Protein AF-A0A929I679-F1 (afdb_monomer)

Solvent-accessible surface area (backbone atoms only — not comparable to full-atom values): 9516 Å² total; per-residue (Å²): 136,88,72,78,89,76,85,87,78,76,49,89,49,35,66,44,75,48,76,50,74,58,97,95,41,78,49,76,50,75,39,76,39,91,25,62,53,56,90,93,51,72,65,82,82,82,47,90,53,44,80,69,63,91,52,29,28,40,29,30,33,38,42,39,92,87,78,39,73,40,67,41,44,82,43,86,69,50,71,52,68,48,99,87,59,27,40,39,40,33,31,32,28,14,45,45,54,90,78,38,92,78,26,26,88,91,47,55,34,31,38,37,43,37,38,41,41,76,85,30,43,32,42,43,37,39,41,53,69,55,75,59,43,31,29,40,37,34,16,80,66,61,78,87,61,71,76,40,73,29,32,34,38,84,87,40,32,42,38,52,48,78,50,78,101

Sequence (165 aa):
DGTVDEYGTTTMDRRYIRQYYQNGQSYSEENYEDGYPPAGYWPTGDPSGYLTINDLRIGSIINTVEKGPIDALWRLGGQDTTARGDQVVWGHFYASPTDVTWGSENNPDLFVKIWFDVSGRVDVNFFHVSVPDIEVYSDLPDDGTYDQQGTTIMDNRYIRHEYWR

Mean predicted aligned error: 3.12 Å

Nearest PDB structures (foldseek):
  3c5p-assembly1_D  TM=3.575E-01  e=1.646E-01  Bacillus anthracis str. Sterne
  4bb7-assembly1_B  TM=3.569E-01  e=7.966E-01  Saccharomyces cerevisiae
  7ao8-assembly1_A  TM=4.045E-01  e=1.036E+00  Homo sapiens
  7aoa-assembly1_A  TM=4.045E-01  e=1.036E+00  Homo sapiens
  8t8d-assembly2_B  TM=2.879E-01  e=8.940E+00  Helicobacter pylori 26695

Radius of gyration: 16.78 Å; Cα contacts (8 Å, |Δi|>4): 381; chains: 1; bounding box: 41×39×49 Å

Structure (mmCIF, N/CA/C/O backbone):
data_AF-A0A929I679-F1
#
_entry.id   AF-A0A929I679-F1
#
loop_
_atom_site.group_PDB
_atom_site.id
_atom_site.type_symbol
_atom_site.label_atom_id
_atom_site.label_alt_id
_atom_site.label_comp_id
_atom_site.label_asym_id
_atom_site.label_entity_id
_atom_site.label_seq_id
_atom_site.pdbx_PDB_ins_code
_atom_site.Cartn_x
_atom_site.Cartn_y
_atom_site.Cartn_z
_atom_site.occupancy
_atom_site.B_iso_or_equiv
_atom_site.auth_seq_id
_atom_site.auth_comp_id
_atom_site.auth_asym_id
_atom_site.auth_atom_id
_atom_site.pdbx_PDB_model_num
ATOM 1 N N . ASP A 1 1 ? -5.635 -19.348 -29.333 1.00 81.38 1 ASP A N 1
ATOM 2 C CA . ASP A 1 1 ? -6.249 -20.689 -29.509 1.00 81.38 1 ASP A CA 1
ATOM 3 C C . ASP A 1 1 ? -7.191 -21.066 -28.353 1.00 81.38 1 ASP A C 1
ATOM 5 O O . ASP A 1 1 ? -7.835 -22.104 -28.429 1.00 81.38 1 ASP A O 1
ATOM 9 N N . GLY A 1 2 ? -7.330 -20.212 -27.327 1.00 84.12 2 GLY A N 1
ATOM 10 C CA . GLY A 1 2 ? -8.124 -20.526 -26.136 1.00 84.12 2 GLY A CA 1
ATOM 11 C C . GLY A 1 2 ? -7.341 -21.340 -25.101 1.00 84.12 2 GLY A C 1
ATOM 12 O O . GLY A 1 2 ? -7.884 -21.628 -24.037 1.00 84.12 2 GLY A O 1
ATOM 13 N N . THR A 1 3 ? -6.083 -21.676 -25.394 1.00 88.69 3 THR A N 1
ATOM 14 C CA . THR A 1 3 ? -5.117 -22.209 -24.438 1.00 88.69 3 THR A CA 1
ATOM 15 C C . THR A 1 3 ? -4.566 -21.044 -23.626 1.00 88.69 3 THR A C 1
ATOM 17 O O . THR A 1 3 ? -4.318 -19.964 -24.161 1.00 88.69 3 THR A O 1
ATOM 20 N N . VAL A 1 4 ? -4.429 -21.240 -22.318 1.00 90.31 4 VAL A N 1
ATOM 21 C CA . VAL A 1 4 ? -3.756 -20.270 -21.452 1.00 90.31 4 VAL A CA 1
ATOM 22 C C . VAL A 1 4 ? -2.250 -20.389 -21.655 1.00 90.31 4 VAL A C 1
ATOM 24 O O . VAL A 1 4 ? -1.720 -21.498 -21.610 1.00 90.31 4 VAL A O 1
ATOM 27 N N . ASP A 1 5 ? -1.579 -19.261 -21.865 1.00 91.19 5 ASP A N 1
ATOM 28 C CA . ASP A 1 5 ? -0.119 -19.237 -21.997 1.00 91.19 5 ASP A CA 1
ATOM 29 C C . ASP A 1 5 ? 0.550 -19.410 -20.624 1.00 91.19 5 ASP A C 1
ATOM 31 O O . ASP A 1 5 ? 1.489 -20.184 -20.481 1.00 91.19 5 ASP A O 1
ATOM 35 N N . GLU A 1 6 ? 0.006 -18.752 -19.592 1.00 95.62 6 GLU A N 1
ATOM 36 C CA . GLU A 1 6 ? 0.503 -18.792 -18.214 1.00 95.62 6 GLU A CA 1
ATOM 37 C C . GLU A 1 6 ? -0.657 -18.914 -17.217 1.00 95.62 6 GLU A C 1
ATOM 39 O O . GLU A 1 6 ? -1.736 -18.344 -17.403 1.00 95.62 6 GLU A O 1
ATOM 44 N N . TYR A 1 7 ? -0.438 -19.600 -16.096 1.00 94.31 7 TYR A N 1
ATOM 45 C CA . TYR A 1 7 ? -1.398 -19.671 -14.990 1.00 94.31 7 TYR A CA 1
ATOM 46 C C . TYR A 1 7 ? -0.674 -19.792 -13.649 1.00 94.31 7 TYR A C 1
ATOM 48 O O . TYR A 1 7 ? 0.478 -20.205 -13.580 1.00 94.31 7 TYR A O 1
ATOM 56 N N . GLY A 1 8 ? -1.358 -19.449 -12.562 1.00 93.69 8 GLY A N 1
ATOM 57 C CA . GLY A 1 8 ? -0.800 -19.572 -11.223 1.00 93.69 8 GLY A CA 1
ATOM 58 C C . GLY A 1 8 ? -1.860 -19.406 -10.141 1.00 93.69 8 GLY A C 1
ATOM 59 O O . GLY A 1 8 ? -3.022 -19.111 -10.418 1.00 93.69 8 GLY A O 1
ATOM 60 N N . THR A 1 9 ? -1.483 -19.648 -8.889 1.00 95.62 9 THR A N 1
ATOM 61 C CA . THR A 1 9 ? -2.396 -19.548 -7.739 1.00 95.62 9 THR A CA 1
ATOM 62 C C . THR A 1 9 ? -1.675 -18.910 -6.568 1.00 95.62 9 THR A C 1
ATOM 64 O O . THR A 1 9 ? -0.702 -19.473 -6.067 1.00 95.62 9 THR A O 1
ATOM 67 N N . THR A 1 10 ? -2.141 -17.756 -6.106 1.00 94.81 10 THR A N 1
ATOM 68 C CA . THR A 1 10 ? -1.597 -17.147 -4.892 1.00 94.81 10 THR A CA 1
ATOM 69 C C . THR A 1 10 ? -2.024 -17.949 -3.663 1.00 94.81 10 THR A C 1
ATOM 71 O O . THR A 1 10 ? -3.122 -18.506 -3.599 1.00 94.81 10 THR A O 1
ATOM 74 N N . THR A 1 11 ? -1.126 -18.054 -2.691 1.00 94.88 11 THR A N 1
ATOM 75 C CA . THR A 1 11 ? -1.365 -18.695 -1.394 1.00 94.88 11 THR A CA 1
ATOM 76 C C . THR A 1 11 ? -0.980 -17.725 -0.278 1.00 94.88 11 THR A C 1
ATOM 78 O O . THR A 1 11 ? -0.639 -16.570 -0.532 1.00 94.88 11 THR A O 1
ATOM 81 N N . MET A 1 12 ? -1.053 -18.171 0.978 1.00 92.19 12 MET A N 1
ATOM 82 C CA . MET A 1 12 ? -0.630 -17.341 2.110 1.00 92.19 12 MET A CA 1
ATOM 83 C C . MET A 1 12 ? 0.879 -17.084 2.142 1.00 92.19 12 MET A C 1
ATOM 85 O O . MET A 1 12 ? 1.278 -16.066 2.703 1.00 92.19 12 MET A O 1
ATOM 89 N N . ASP A 1 13 ? 1.666 -17.950 1.502 1.00 92.12 13 ASP A N 1
ATOM 90 C CA . ASP A 1 13 ? 3.119 -17.811 1.420 1.00 92.12 13 ASP A CA 1
ATOM 91 C C . ASP A 1 13 ? 3.542 -17.335 0.026 1.00 92.12 13 ASP A C 1
ATOM 93 O O . ASP A 1 13 ? 4.458 -16.536 -0.086 1.00 92.12 13 ASP A O 1
ATOM 97 N N . ARG A 1 14 ? 2.845 -17.750 -1.044 1.00 95.31 14 ARG A N 1
ATOM 98 C CA . ARG A 1 14 ? 3.071 -17.272 -2.418 1.00 95.31 14 ARG A CA 1
ATOM 99 C C . ARG A 1 14 ? 2.152 -16.093 -2.732 1.00 95.31 14 ARG A C 1
ATOM 101 O O . ARG A 1 14 ? 1.029 -16.285 -3.206 1.00 95.31 14 ARG A O 1
ATOM 108 N N . ARG A 1 15 ? 2.615 -14.878 -2.450 1.00 93.56 15 ARG A N 1
ATOM 109 C CA . ARG A 1 15 ? 1.795 -13.653 -2.508 1.00 93.56 15 ARG A CA 1
ATOM 110 C C . ARG A 1 15 ? 1.823 -12.936 -3.847 1.00 93.56 15 ARG A C 1
ATOM 112 O O . ARG A 1 15 ? 0.864 -12.237 -4.166 1.00 93.56 15 ARG A O 1
ATOM 119 N N . TYR A 1 16 ? 2.867 -13.150 -4.639 1.00 94.75 16 TYR A N 1
ATOM 120 C CA . TYR A 1 16 ? 3.063 -12.468 -5.910 1.00 94.75 16 TYR A CA 1
ATOM 121 C C . TYR A 1 16 ? 3.214 -13.470 -7.046 1.00 94.75 16 TYR A C 1
ATOM 123 O O . TYR A 1 16 ? 3.958 -14.444 -6.936 1.00 94.75 16 TYR A O 1
ATOM 131 N N . ILE A 1 17 ? 2.495 -13.204 -8.135 1.00 95.81 17 ILE A N 1
ATOM 132 C CA . ILE A 1 17 ? 2.653 -13.865 -9.425 1.00 95.81 17 ILE A CA 1
ATOM 133 C C . ILE A 1 17 ? 2.581 -12.767 -10.484 1.00 95.81 17 ILE A C 1
ATOM 135 O O . ILE A 1 17 ? 1.564 -12.077 -10.582 1.00 95.81 17 ILE A O 1
ATOM 139 N N . ARG A 1 18 ? 3.631 -12.615 -11.292 1.00 94.81 18 ARG A N 1
ATOM 140 C CA . ARG A 1 18 ? 3.630 -11.740 -12.469 1.00 94.81 18 ARG A CA 1
ATOM 141 C C . ARG A 1 18 ? 3.747 -12.576 -13.720 1.00 94.81 18 ARG A C 1
ATOM 143 O O . ARG A 1 18 ? 4.707 -13.314 -13.879 1.00 94.81 18 ARG A O 1
ATOM 150 N N . GLN A 1 19 ? 2.807 -12.385 -14.630 1.00 95.56 19 GLN A N 1
ATOM 151 C CA . GLN A 1 19 ? 2.885 -12.909 -15.986 1.00 95.56 19 GLN A CA 1
ATOM 152 C C . GLN A 1 19 ? 3.268 -11.765 -16.919 1.00 95.56 19 GLN A C 1
ATOM 154 O O . GLN A 1 19 ? 2.709 -10.671 -16.812 1.00 95.56 19 GLN A O 1
ATOM 159 N N . TYR A 1 20 ? 4.224 -11.991 -17.812 1.00 94.31 20 TYR A N 1
ATOM 160 C CA . TYR A 1 20 ? 4.643 -10.985 -18.782 1.00 94.31 20 TYR A CA 1
ATOM 161 C C . TYR A 1 20 ? 4.937 -11.609 -20.140 1.00 94.31 20 TYR A C 1
ATOM 163 O O . TYR A 1 20 ? 5.242 -12.792 -20.255 1.00 94.31 20 TYR A O 1
ATOM 171 N N . TYR A 1 21 ? 4.822 -10.787 -21.181 1.00 95.81 21 TYR A N 1
ATOM 172 C CA . TYR A 1 21 ? 4.929 -11.217 -22.567 1.00 95.81 21 TYR A CA 1
ATOM 173 C C . TYR A 1 21 ? 5.966 -10.359 -23.275 1.00 95.81 21 TYR A C 1
ATOM 175 O O . TYR A 1 21 ? 5.870 -9.130 -23.280 1.00 95.81 21 TYR A O 1
ATOM 183 N N . GLN A 1 22 ? 6.961 -10.998 -23.879 1.00 94.88 22 GLN A N 1
ATOM 184 C CA . GLN A 1 22 ? 8.057 -10.314 -24.551 1.00 94.88 22 GLN A CA 1
ATOM 185 C C . GLN A 1 22 ? 8.447 -11.079 -25.814 1.00 94.88 22 GLN A C 1
ATOM 187 O O . GLN A 1 22 ? 8.628 -12.290 -25.789 1.00 94.88 22 GLN A O 1
ATOM 192 N N . ASN A 1 23 ? 8.568 -10.368 -26.940 1.00 95.69 23 ASN A N 1
ATOM 193 C CA . ASN A 1 23 ? 8.988 -10.938 -28.228 1.00 95.69 23 ASN A CA 1
ATOM 194 C C . ASN A 1 23 ? 8.160 -12.159 -28.684 1.00 95.69 23 ASN A C 1
ATOM 196 O O . ASN A 1 23 ? 8.689 -13.083 -29.297 1.00 95.69 23 ASN A O 1
ATOM 200 N N . GLY A 1 24 ? 6.856 -12.161 -28.386 1.00 93.75 24 GLY A N 1
ATOM 201 C CA . GLY A 1 24 ? 5.950 -13.262 -28.733 1.00 93.75 24 GLY A CA 1
ATOM 202 C C . GLY A 1 24 ? 6.089 -14.506 -27.849 1.00 93.75 24 GLY A C 1
ATOM 203 O O . GLY A 1 24 ? 5.530 -15.542 -28.193 1.00 93.75 24 GLY A O 1
ATOM 204 N N . GLN A 1 25 ? 6.823 -14.413 -26.739 1.00 95.88 25 GLN A N 1
ATOM 205 C CA . GLN A 1 25 ? 6.936 -15.448 -25.713 1.00 95.88 25 GLN A CA 1
ATOM 206 C C . GLN A 1 25 ? 6.258 -14.979 -24.422 1.00 95.88 25 GLN A C 1
ATOM 208 O O . GLN A 1 25 ? 6.200 -13.774 -24.158 1.00 95.88 25 GLN A O 1
ATOM 213 N N . SER A 1 26 ? 5.750 -15.926 -23.639 1.00 96.38 26 SER A N 1
ATOM 214 C CA . SER A 1 26 ? 5.213 -15.700 -22.299 1.00 96.38 26 SER A CA 1
ATOM 215 C C . SER A 1 26 ? 6.219 -16.125 -21.232 1.00 96.38 26 SER A C 1
ATOM 217 O O . SER A 1 26 ? 7.093 -16.961 -21.477 1.00 96.38 26 SER A O 1
ATOM 219 N N . TYR A 1 27 ? 6.105 -15.507 -20.062 1.00 96.56 27 TYR A N 1
ATOM 220 C CA . TYR A 1 27 ? 6.938 -15.768 -18.899 1.00 96.56 27 TYR A CA 1
ATOM 221 C C . TYR A 1 27 ? 6.122 -15.566 -17.621 1.00 96.56 27 TYR A C 1
ATOM 223 O O . TYR A 1 27 ? 5.180 -14.764 -17.591 1.00 96.56 27 TYR A O 1
ATOM 231 N N . SER A 1 28 ? 6.550 -16.210 -16.533 1.00 96.38 28 SER A N 1
ATOM 232 C CA . SER A 1 28 ? 6.012 -15.977 -15.195 1.00 96.38 28 SER A CA 1
ATOM 233 C C . SER A 1 28 ? 7.110 -15.811 -14.146 1.00 96.38 28 SER A C 1
ATOM 235 O O . SER A 1 28 ? 8.149 -16.466 -14.202 1.00 96.38 28 SER A O 1
ATOM 237 N N . GLU A 1 29 ? 6.835 -14.999 -13.136 1.00 95.31 29 GLU A N 1
ATOM 238 C CA . GLU A 1 29 ? 7.624 -14.859 -11.913 1.00 95.31 29 GLU A CA 1
ATOM 239 C C . GLU A 1 29 ? 6.723 -15.046 -10.697 1.00 95.31 29 GLU A C 1
ATOM 241 O O . GLU A 1 29 ? 5.553 -14.661 -10.729 1.00 95.31 29 GLU A O 1
ATOM 246 N N . GLU A 1 30 ? 7.273 -15.606 -9.622 1.00 95.81 30 GLU A N 1
ATOM 247 C CA . GLU A 1 30 ? 6.568 -15.832 -8.362 1.00 95.81 30 GLU A CA 1
ATOM 248 C C . GLU A 1 30 ? 7.471 -15.458 -7.184 1.00 95.81 30 GLU A C 1
ATOM 250 O O . GLU A 1 30 ? 8.646 -15.826 -7.192 1.00 95.81 30 GLU A O 1
ATOM 255 N N . ASN A 1 31 ? 6.912 -14.818 -6.150 1.00 94.88 31 ASN A N 1
ATOM 256 C CA . ASN A 1 31 ? 7.628 -14.561 -4.894 1.00 94.88 31 ASN A CA 1
ATOM 257 C C . ASN A 1 31 ? 6.897 -15.180 -3.699 1.00 94.88 31 ASN A C 1
ATOM 259 O O . ASN A 1 31 ? 5.659 -15.238 -3.656 1.00 94.88 31 ASN A O 1
ATOM 263 N N . TYR A 1 32 ? 7.697 -15.599 -2.717 1.00 95.31 32 TYR A N 1
ATOM 264 C CA . TYR A 1 32 ? 7.232 -16.067 -1.418 1.00 95.31 32 TYR A CA 1
ATOM 265 C C . TYR A 1 32 ? 7.507 -14.990 -0.373 1.00 95.31 32 TYR A C 1
ATOM 267 O O . TYR A 1 32 ? 8.659 -14.617 -0.175 1.00 95.31 32 TYR A O 1
ATOM 275 N N . GLU A 1 33 ? 6.455 -14.477 0.256 1.00 95.75 33 GLU A N 1
ATOM 276 C CA . GLU A 1 33 ? 6.503 -13.249 1.053 1.00 95.75 33 GLU A CA 1
ATOM 277 C C . GLU A 1 33 ? 5.690 -13.447 2.337 1.00 95.75 33 GLU A C 1
ATOM 279 O O . GLU A 1 33 ? 4.529 -13.863 2.300 1.00 95.75 33 GLU A O 1
ATOM 284 N N . ASP A 1 34 ? 6.304 -13.152 3.480 1.00 95.75 34 ASP A N 1
ATOM 285 C CA . ASP A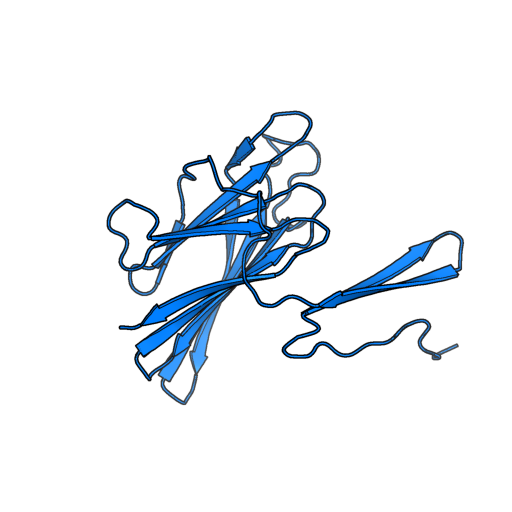 1 34 ? 5.730 -13.352 4.818 1.00 95.75 34 ASP A CA 1
ATOM 286 C C . ASP A 1 34 ? 4.985 -12.112 5.352 1.00 95.75 34 ASP A C 1
ATOM 288 O O . ASP A 1 34 ? 4.271 -12.185 6.357 1.00 95.75 34 ASP A O 1
ATOM 292 N N . GLY A 1 35 ? 5.090 -10.989 4.637 1.00 96.31 35 GLY A N 1
ATOM 293 C CA . GLY A 1 35 ? 4.497 -9.704 4.997 1.00 96.31 35 GLY A CA 1
ATOM 294 C C . GLY A 1 35 ? 5.386 -8.830 5.878 1.00 96.31 35 GLY A C 1
ATOM 295 O O . GLY A 1 35 ? 4.928 -7.765 6.291 1.00 96.31 35 GLY A O 1
ATOM 296 N N . TYR A 1 36 ? 6.626 -9.239 6.158 1.00 97.06 36 TYR A N 1
ATOM 297 C CA . TYR A 1 36 ? 7.610 -8.411 6.845 1.00 97.06 36 TYR A CA 1
ATOM 298 C C . TYR A 1 36 ? 8.504 -7.664 5.842 1.00 97.06 36 TYR A C 1
ATOM 300 O O . TYR A 1 36 ? 8.749 -8.147 4.734 1.00 97.06 36 TYR A O 1
ATOM 308 N N . PRO A 1 37 ? 9.004 -6.468 6.200 1.00 95.38 37 PRO A N 1
ATOM 309 C CA . PRO A 1 37 ? 9.984 -5.778 5.376 1.00 95.38 37 PRO A CA 1
ATOM 310 C C . PRO A 1 37 ? 11.317 -6.554 5.340 1.00 95.38 37 PRO A C 1
ATOM 312 O O . PRO A 1 37 ? 11.737 -7.116 6.357 1.00 95.38 37 PRO A O 1
ATOM 315 N N . PRO A 1 38 ? 12.021 -6.569 4.194 1.00 94.81 38 PRO A N 1
ATOM 316 C CA . PRO A 1 38 ? 13.310 -7.236 4.065 1.00 94.81 38 PRO A CA 1
ATOM 317 C C . PRO A 1 38 ? 14.392 -6.545 4.910 1.00 94.81 38 PRO A C 1
ATOM 319 O O . PRO A 1 38 ? 14.443 -5.320 5.027 1.00 94.81 38 PRO A O 1
ATOM 322 N N . ALA A 1 39 ? 15.308 -7.334 5.478 1.00 94.88 39 ALA A N 1
ATOM 323 C CA . ALA A 1 39 ? 16.374 -6.810 6.329 1.00 94.88 39 ALA A CA 1
ATOM 324 C C . ALA A 1 39 ? 17.282 -5.822 5.573 1.00 94.88 39 ALA A C 1
ATOM 326 O O . ALA A 1 39 ? 17.749 -6.106 4.471 1.00 94.88 39 ALA A O 1
ATOM 327 N N . GLY A 1 40 ? 17.579 -4.682 6.203 1.00 94.81 40 GLY A N 1
ATOM 328 C CA . GLY A 1 40 ? 18.430 -3.635 5.625 1.00 94.81 40 GLY A CA 1
ATOM 329 C C . GLY A 1 40 ? 17.671 -2.543 4.870 1.00 94.81 40 GLY A C 1
ATOM 330 O O . GLY A 1 40 ? 18.285 -1.528 4.550 1.00 94.81 40 GLY A O 1
ATOM 331 N N . TYR A 1 41 ? 16.364 -2.709 4.654 1.00 94.44 41 TYR A N 1
ATOM 332 C CA . TYR A 1 41 ? 15.495 -1.672 4.107 1.00 94.44 41 TYR A CA 1
ATOM 333 C C . TYR A 1 41 ? 14.690 -1.043 5.239 1.00 94.44 41 TYR A C 1
ATOM 335 O O . TYR A 1 41 ? 13.809 -1.671 5.824 1.00 94.44 41 TYR A O 1
ATOM 343 N N . TRP A 1 42 ? 15.043 0.194 5.570 1.00 92.69 42 TRP A N 1
ATOM 344 C CA . TRP A 1 42 ? 14.433 0.940 6.660 1.00 92.69 42 TRP A CA 1
ATOM 345 C C . TRP A 1 42 ? 13.796 2.200 6.092 1.00 92.69 42 TRP A C 1
ATOM 347 O O . TRP A 1 42 ? 14.504 2.957 5.425 1.00 92.69 42 TRP A O 1
ATOM 357 N N . PRO A 1 43 ? 12.506 2.445 6.364 1.00 95.69 43 PRO A N 1
ATOM 358 C CA . PRO A 1 43 ? 11.880 3.715 6.042 1.00 95.69 43 PRO A CA 1
ATOM 359 C C . PRO A 1 43 ? 12.628 4.883 6.681 1.00 95.69 43 PRO A C 1
ATOM 361 O O . PRO A 1 43 ? 13.077 4.799 7.827 1.00 95.69 43 PRO A O 1
ATOM 364 N N . THR A 1 44 ? 12.782 5.965 5.926 1.00 94.88 44 THR A N 1
ATOM 365 C CA . THR A 1 44 ? 13.477 7.183 6.368 1.00 94.88 44 THR A CA 1
ATOM 366 C C . THR A 1 44 ? 12.654 8.446 6.160 1.00 94.88 44 THR A C 1
ATOM 368 O O . THR A 1 44 ? 13.017 9.494 6.697 1.00 94.88 44 THR A O 1
ATOM 371 N N . GLY A 1 45 ? 11.564 8.363 5.395 1.00 94.81 45 GLY A N 1
ATOM 372 C CA . GLY A 1 45 ? 10.644 9.469 5.202 1.00 94.81 45 GLY A CA 1
ATOM 373 C C . GLY A 1 45 ? 9.648 9.645 6.348 1.00 94.81 45 GLY A C 1
ATOM 374 O O . GLY A 1 45 ? 9.585 8.857 7.292 1.00 94.81 45 GLY A O 1
ATOM 375 N N . ASP A 1 46 ? 8.851 10.698 6.216 1.00 95.31 46 ASP A N 1
ATOM 376 C CA . ASP A 1 46 ? 7.730 11.042 7.089 1.00 95.31 46 ASP A CA 1
ATOM 377 C C . ASP A 1 46 ? 6.589 11.560 6.197 1.00 95.31 46 ASP A C 1
ATOM 379 O O . ASP A 1 46 ? 6.486 12.768 5.960 1.00 95.31 46 ASP A O 1
ATOM 383 N N . PRO A 1 47 ? 5.808 10.659 5.569 1.00 97.44 47 PRO A N 1
ATOM 384 C CA . PRO A 1 47 ? 4.795 11.071 4.609 1.00 97.44 47 PRO A CA 1
ATOM 385 C C . PRO A 1 47 ? 3.671 11.844 5.289 1.00 97.44 47 PRO A C 1
ATOM 387 O O . PRO A 1 47 ? 3.200 11.468 6.369 1.00 97.44 47 PRO A O 1
ATOM 390 N N . SER A 1 48 ? 3.139 12.846 4.582 1.00 95.69 48 SER A N 1
ATOM 391 C CA . SER A 1 48 ? 1.971 13.631 5.014 1.00 95.69 48 SER A CA 1
ATOM 392 C C . SER A 1 48 ? 0.826 12.755 5.536 1.00 95.69 48 SER A C 1
ATOM 394 O O . SER A 1 48 ? 0.265 13.027 6.597 1.00 95.69 48 SER A O 1
ATOM 396 N N . GLY A 1 49 ? 0.559 11.640 4.857 1.00 97.12 49 GLY A N 1
ATOM 397 C CA . GLY A 1 49 ? -0.400 10.630 5.281 1.00 97.12 49 GLY A CA 1
ATOM 398 C C . GLY A 1 49 ? -1.855 11.020 5.056 1.00 97.12 49 GLY A C 1
ATOM 399 O O . GLY A 1 49 ? -2.201 12.169 4.789 1.00 97.12 49 GLY A O 1
ATOM 400 N N . TYR A 1 50 ? -2.725 10.024 5.163 1.00 98.50 50 TYR A N 1
ATOM 401 C CA . TYR A 1 50 ? -4.145 10.132 4.878 1.00 98.50 50 TYR A CA 1
ATOM 402 C C . TYR A 1 50 ? -4.929 9.404 5.958 1.00 98.50 50 TYR A C 1
ATOM 404 O O . TYR A 1 50 ? -4.750 8.203 6.174 1.00 98.50 50 TYR A O 1
ATOM 412 N N . LEU A 1 51 ? -5.821 10.140 6.615 1.00 98.12 51 LEU A N 1
ATOM 413 C CA . LEU A 1 51 ? -6.830 9.556 7.485 1.00 98.12 51 LEU A CA 1
ATOM 414 C C . LEU A 1 51 ? -7.799 8.713 6.656 1.00 98.12 51 LEU A C 1
ATOM 416 O O . LEU A 1 51 ? -8.279 9.138 5.603 1.00 98.12 51 LEU A O 1
ATOM 420 N N . THR A 1 52 ? -8.090 7.517 7.153 1.00 97.38 52 THR A N 1
ATOM 421 C CA . THR A 1 52 ? -9.064 6.600 6.561 1.00 97.38 52 THR A CA 1
ATOM 422 C C . THR A 1 52 ? -10.315 6.546 7.435 1.00 97.38 52 THR A C 1
ATOM 424 O O . THR A 1 52 ? -11.021 7.544 7.566 1.00 97.38 52 THR A O 1
ATOM 427 N N . ILE A 1 53 ? -10.606 5.400 8.043 1.00 97.75 53 ILE A N 1
ATOM 428 C CA . ILE A 1 53 ? -11.689 5.227 9.008 1.00 97.75 53 ILE A CA 1
ATOM 429 C C . ILE A 1 53 ? -11.114 4.818 10.354 1.00 97.75 53 ILE A C 1
ATOM 431 O O . ILE A 1 53 ? -9.989 4.328 10.428 1.00 97.75 53 ILE A O 1
ATOM 435 N N . ASN A 1 54 ? -11.923 4.960 11.403 1.00 97.25 54 ASN A N 1
ATOM 436 C CA . ASN A 1 54 ? -11.583 4.489 12.742 1.00 97.25 54 ASN A CA 1
ATOM 437 C C . ASN A 1 54 ? -10.226 5.015 13.233 1.00 97.25 54 ASN A C 1
ATOM 439 O O . ASN A 1 54 ? -9.499 4.265 13.871 1.00 97.25 54 ASN A O 1
ATOM 443 N N . ASP A 1 55 ? -9.873 6.259 12.916 1.00 97.38 55 ASP A N 1
ATOM 444 C CA . ASP A 1 55 ? -8.598 6.884 13.297 1.00 97.38 55 ASP A CA 1
ATOM 445 C C . ASP A 1 55 ? -7.353 6.136 12.789 1.00 97.38 55 ASP A C 1
ATOM 447 O O . ASP A 1 55 ? -6.298 6.209 13.403 1.00 97.38 55 ASP A O 1
ATOM 451 N N . LEU A 1 56 ? -7.460 5.391 11.682 1.00 98.56 56 LEU A N 1
ATOM 452 C CA . LEU A 1 56 ? -6.299 4.824 10.997 1.00 98.56 56 LEU A CA 1
ATOM 453 C C . LEU A 1 56 ? -5.739 5.838 10.001 1.00 98.56 56 LEU A C 1
ATOM 455 O O . LEU A 1 56 ? -6.425 6.199 9.035 1.00 98.56 56 LEU A O 1
ATOM 459 N N . ARG A 1 57 ? -4.477 6.224 10.182 1.00 98.75 57 ARG A N 1
ATOM 460 C CA . ARG A 1 57 ? -3.702 6.986 9.195 1.00 98.75 57 ARG A CA 1
ATOM 461 C C . ARG A 1 57 ? -2.806 6.038 8.405 1.00 98.75 57 ARG A C 1
ATOM 463 O O . ARG A 1 57 ? -2.210 5.125 8.969 1.00 98.75 57 ARG A O 1
ATOM 470 N N . ILE A 1 58 ? -2.712 6.248 7.095 1.00 98.81 58 ILE A N 1
ATOM 471 C CA . ILE A 1 58 ? -1.780 5.536 6.209 1.00 98.81 58 ILE A CA 1
ATOM 472 C C . ILE A 1 58 ? -0.940 6.531 5.419 1.00 98.81 58 ILE A C 1
ATOM 474 O O . ILE A 1 58 ? -1.428 7.593 5.040 1.00 98.81 58 ILE A O 1
ATOM 478 N N . GLY A 1 59 ? 0.304 6.183 5.126 1.00 98.69 59 GLY A N 1
ATOM 479 C CA . GLY A 1 59 ? 1.206 7.026 4.350 1.00 98.69 59 GLY A CA 1
ATOM 480 C C . GLY A 1 59 ? 2.156 6.194 3.511 1.00 98.69 59 GLY A C 1
ATOM 481 O O . GLY A 1 59 ? 2.356 5.006 3.773 1.00 98.69 59 GLY A O 1
ATOM 482 N N . SER A 1 60 ? 2.729 6.810 2.481 1.00 98.69 60 SER A N 1
ATOM 483 C CA . SER A 1 60 ? 3.731 6.150 1.659 1.00 98.69 60 SER A CA 1
ATOM 484 C C . SER A 1 60 ? 4.665 7.150 0.981 1.00 98.69 60 SER A C 1
ATOM 486 O O . SER A 1 60 ? 4.244 8.250 0.617 1.00 98.69 60 SER A O 1
ATOM 488 N N . ILE A 1 61 ? 5.926 6.748 0.823 1.00 98.69 61 ILE A N 1
ATOM 489 C CA . ILE A 1 61 ? 6.974 7.483 0.111 1.00 98.69 61 ILE A CA 1
ATOM 490 C C . ILE A 1 61 ? 7.478 6.613 -1.035 1.00 98.69 61 ILE A C 1
ATOM 492 O O . ILE A 1 61 ? 7.824 5.451 -0.829 1.00 98.69 61 ILE A O 1
ATOM 496 N N . ILE A 1 62 ? 7.552 7.177 -2.237 1.00 98.44 62 ILE A N 1
ATOM 497 C CA . ILE A 1 62 ? 8.091 6.500 -3.419 1.00 98.44 62 ILE A CA 1
ATOM 498 C C . ILE A 1 62 ? 9.531 6.969 -3.632 1.00 98.44 62 ILE A C 1
ATOM 500 O O . ILE A 1 62 ? 9.776 8.151 -3.880 1.00 98.44 62 ILE A O 1
ATOM 504 N N . ASN A 1 63 ? 10.490 6.046 -3.579 1.00 97.88 63 ASN A N 1
ATOM 505 C CA . ASN A 1 63 ? 11.908 6.347 -3.761 1.00 97.88 63 ASN A CA 1
ATOM 506 C C . ASN A 1 63 ? 12.273 6.373 -5.250 1.00 97.88 63 ASN A C 1
ATOM 508 O O . ASN A 1 63 ? 12.687 5.375 -5.841 1.00 97.88 63 ASN A O 1
ATOM 512 N N . THR A 1 64 ? 12.099 7.534 -5.884 1.00 95.94 64 THR A N 1
ATOM 513 C CA . THR A 1 64 ? 12.383 7.704 -7.316 1.00 95.94 64 THR A CA 1
ATOM 514 C C . THR A 1 64 ? 13.878 7.880 -7.581 1.00 95.94 64 THR A C 1
ATOM 516 O O . THR A 1 64 ? 14.600 8.495 -6.797 1.00 95.94 64 THR A O 1
ATOM 519 N N . VAL A 1 65 ? 14.347 7.410 -8.740 1.00 90.88 65 VAL A N 1
ATOM 520 C CA . VAL A 1 65 ? 15.742 7.616 -9.174 1.00 90.88 65 VAL A CA 1
ATOM 521 C C . VAL A 1 65 ? 16.015 9.086 -9.526 1.00 90.88 65 VAL A C 1
ATOM 523 O O . VAL A 1 65 ? 17.108 9.590 -9.288 1.00 90.88 65 VAL A O 1
ATOM 526 N N . GLU A 1 66 ? 15.032 9.777 -10.107 1.00 88.06 66 GLU A N 1
ATOM 527 C CA . GLU A 1 66 ? 15.219 11.099 -10.723 1.00 88.06 66 GLU A CA 1
ATOM 528 C C . GLU A 1 66 ? 15.079 12.258 -9.730 1.00 88.06 66 GLU A C 1
ATOM 530 O O . GLU A 1 66 ? 15.843 13.222 -9.800 1.00 88.06 66 GLU A O 1
ATOM 535 N N . LYS A 1 67 ? 14.106 12.181 -8.814 1.00 93.12 67 LYS A N 1
ATOM 536 C CA . LYS A 1 67 ? 13.819 13.232 -7.824 1.00 93.12 67 LYS A CA 1
ATOM 537 C C . LYS A 1 67 ? 14.181 12.849 -6.393 1.00 93.12 67 LYS A C 1
ATOM 539 O O . LYS A 1 67 ? 14.135 13.710 -5.518 1.00 93.12 67 LYS A O 1
ATOM 544 N N . GLY A 1 68 ? 14.557 11.595 -6.158 1.00 96.25 68 GLY A N 1
ATOM 545 C CA . GLY A 1 68 ? 14.649 11.048 -4.812 1.00 96.25 68 GLY A CA 1
ATOM 546 C C . GLY A 1 68 ? 13.265 10.704 -4.241 1.00 96.25 68 GLY A C 1
ATOM 547 O O . GLY A 1 68 ? 12.330 10.453 -5.013 1.00 96.25 68 GLY A O 1
ATOM 548 N N . PRO A 1 69 ? 13.131 10.665 -2.907 1.00 97.69 69 PRO A N 1
ATOM 549 C CA . PRO A 1 69 ? 11.881 10.325 -2.234 1.00 97.69 69 PRO A CA 1
ATOM 550 C C . PRO A 1 69 ? 10.791 11.376 -2.488 1.00 97.69 69 PRO A C 1
ATOM 552 O O . PRO A 1 69 ? 11.047 12.575 -2.364 1.00 97.69 69 PRO A O 1
ATOM 555 N N . ILE A 1 70 ? 9.579 10.933 -2.826 1.00 98.00 70 ILE A N 1
ATOM 556 C CA . ILE A 1 70 ? 8.393 11.790 -2.987 1.00 98.00 70 ILE A CA 1
ATOM 557 C C . ILE A 1 70 ? 7.200 11.220 -2.216 1.00 98.00 70 ILE A C 1
ATOM 559 O O . ILE A 1 70 ? 7.060 10.002 -2.104 1.00 98.00 70 ILE A O 1
ATOM 563 N N . ASP A 1 71 ? 6.315 12.095 -1.738 1.00 98.31 71 ASP A N 1
ATOM 564 C CA . ASP A 1 71 ? 5.048 11.688 -1.125 1.00 98.31 71 ASP A CA 1
ATOM 565 C C . ASP A 1 71 ? 4.148 11.006 -2.160 1.00 98.31 71 ASP A C 1
ATOM 567 O O . ASP A 1 71 ? 3.873 11.546 -3.236 1.00 98.31 71 ASP A O 1
ATOM 571 N N . ALA A 1 72 ? 3.655 9.819 -1.817 1.00 98.44 72 ALA A N 1
ATOM 572 C CA . ALA A 1 72 ? 2.664 9.137 -2.628 1.00 98.44 72 ALA A CA 1
ATOM 573 C C . ALA A 1 72 ? 1.263 9.710 -2.365 1.00 98.44 72 ALA A C 1
ATOM 575 O O . ALA A 1 72 ? 0.893 10.039 -1.233 1.00 98.44 72 ALA A O 1
ATOM 576 N N . LEU A 1 73 ? 0.441 9.789 -3.409 1.00 98.75 73 LEU A N 1
ATOM 577 C CA . LEU A 1 73 ? -0.930 10.283 -3.315 1.00 98.75 73 LEU A CA 1
ATOM 578 C C . LEU A 1 73 ? -1.907 9.128 -3.120 1.00 98.75 73 LEU A C 1
ATOM 580 O O . LEU A 1 73 ? -1.888 8.172 -3.889 1.00 98.75 73 LEU A O 1
ATOM 584 N N . TRP A 1 74 ? -2.776 9.213 -2.110 1.00 98.75 74 TRP A N 1
ATOM 585 C CA . TRP A 1 74 ? -3.791 8.193 -1.838 1.00 98.75 74 TRP A CA 1
ATOM 586 C C . TRP A 1 74 ? -5.042 8.385 -2.696 1.00 98.75 74 TRP A C 1
ATOM 588 O O . TRP A 1 74 ? -5.600 9.483 -2.786 1.00 98.75 74 TRP A O 1
ATOM 598 N N . ARG A 1 75 ? -5.552 7.284 -3.251 1.00 98.69 75 ARG A N 1
ATOM 599 C CA . ARG A 1 75 ? -6.874 7.201 -3.861 1.00 98.69 75 ARG A CA 1
ATOM 600 C C . ARG A 1 75 ? -7.699 6.109 -3.196 1.00 98.69 75 ARG A C 1
ATOM 602 O O . ARG A 1 75 ? -7.394 4.926 -3.313 1.00 98.69 75 ARG A O 1
ATOM 609 N N . LEU A 1 76 ? -8.809 6.506 -2.576 1.00 98.62 76 LEU A N 1
ATOM 610 C CA . LEU A 1 76 ? -9.818 5.563 -2.104 1.00 98.62 76 LEU A CA 1
ATOM 611 C C . LEU A 1 76 ? -10.469 4.847 -3.297 1.00 98.62 76 LEU A C 1
ATOM 613 O O . LEU A 1 76 ? -10.997 5.495 -4.204 1.00 98.62 76 LEU A O 1
ATOM 617 N N . GLY A 1 77 ? -10.454 3.517 -3.267 1.00 98.50 77 GLY A N 1
ATOM 618 C CA . GLY A 1 77 ? -11.130 2.668 -4.243 1.00 98.50 77 GLY A CA 1
ATOM 619 C C . GLY A 1 77 ? -12.528 2.262 -3.787 1.00 98.50 77 GLY A C 1
ATOM 620 O O . GLY A 1 77 ? -13.490 2.365 -4.547 1.00 98.50 77 GLY A O 1
ATOM 621 N N . GLY A 1 78 ? -12.666 1.853 -2.525 1.00 98.50 78 GLY A N 1
ATOM 622 C CA . GLY A 1 78 ? -13.958 1.490 -1.959 1.00 98.50 78 GLY A CA 1
ATOM 623 C C . GLY A 1 78 ? -13.909 1.159 -0.475 1.00 98.50 78 GLY A C 1
ATOM 624 O O . GLY A 1 78 ? -12.847 0.945 0.110 1.00 98.50 78 GLY A O 1
ATOM 625 N N . GLN A 1 79 ? -15.094 1.113 0.123 1.00 98.62 79 GLN A N 1
ATOM 626 C CA . GLN A 1 79 ? -15.304 0.790 1.525 1.00 98.62 79 GLN A CA 1
ATOM 627 C C . GLN A 1 79 ? -16.637 0.060 1.682 1.00 98.62 79 GLN A C 1
ATOM 629 O O . GLN A 1 79 ? -17.612 0.434 1.030 1.00 98.62 79 GLN A O 1
ATOM 634 N N . ASP A 1 80 ? -16.683 -0.948 2.551 1.00 98.62 80 ASP A N 1
ATOM 635 C CA . ASP A 1 80 ? -17.922 -1.655 2.880 1.00 98.62 80 ASP A CA 1
ATOM 636 C C . ASP A 1 80 ? -17.876 -2.293 4.279 1.00 98.62 80 ASP A C 1
ATOM 638 O O . ASP A 1 80 ? -16.806 -2.411 4.886 1.00 98.62 80 ASP A O 1
ATOM 642 N N . THR A 1 81 ? -19.037 -2.726 4.770 1.00 98.69 81 THR A N 1
ATOM 643 C CA . THR A 1 81 ? -19.191 -3.490 6.011 1.00 98.69 81 THR A CA 1
ATOM 644 C C . THR A 1 81 ? -19.765 -4.870 5.704 1.00 98.69 81 THR A C 1
ATOM 646 O O . THR A 1 81 ? -20.824 -4.999 5.091 1.00 98.69 81 THR A O 1
ATOM 649 N N . THR A 1 82 ? -19.098 -5.930 6.157 1.00 98.06 82 THR A N 1
ATOM 650 C CA . THR A 1 82 ? -19.576 -7.303 5.948 1.00 98.06 82 THR A CA 1
ATOM 651 C C . THR A 1 82 ? -20.809 -7.596 6.807 1.00 98.06 82 THR A C 1
ATOM 653 O O . THR A 1 82 ? -21.052 -6.954 7.827 1.00 98.06 82 THR A O 1
ATOM 656 N N . ALA A 1 83 ? -21.563 -8.647 6.471 1.00 98.12 83 ALA A N 1
ATOM 657 C CA . ALA A 1 83 ? -22.688 -9.101 7.299 1.00 98.12 83 ALA A CA 1
ATOM 658 C C . ALA A 1 83 ? -22.274 -9.521 8.725 1.00 98.12 83 ALA A C 1
ATOM 660 O O . ALA A 1 83 ? -23.108 -9.537 9.629 1.00 98.12 83 ALA A O 1
ATOM 661 N N . ARG A 1 84 ? -20.995 -9.866 8.926 1.00 97.81 84 ARG A N 1
ATOM 662 C CA . ARG A 1 84 ? -20.435 -10.186 10.243 1.00 97.81 84 ARG A CA 1
ATOM 663 C C . ARG A 1 84 ? -20.139 -8.926 11.065 1.00 97.81 84 ARG A C 1
ATOM 665 O O . ARG A 1 84 ? -20.074 -9.030 12.283 1.00 97.81 84 ARG A O 1
ATOM 672 N N . GLY A 1 85 ? -20.014 -7.767 10.415 1.00 97.94 85 GLY A N 1
ATOM 673 C CA . GLY A 1 85 ? -19.689 -6.478 11.025 1.00 97.94 85 GLY A CA 1
ATOM 674 C C . GLY A 1 85 ? -18.253 -6.010 10.781 1.00 97.94 85 GLY A C 1
ATOM 675 O O . GLY A 1 85 ? -17.865 -4.987 11.337 1.00 97.94 85 GLY A O 1
ATOM 676 N N . ASP A 1 86 ? -17.464 -6.732 9.977 1.00 98.38 86 ASP A N 1
ATOM 677 C CA . ASP A 1 86 ? -16.100 -6.305 9.640 1.00 98.38 86 ASP A CA 1
ATOM 678 C C . ASP A 1 86 ? -16.161 -5.081 8.736 1.00 98.38 86 ASP A C 1
ATOM 680 O O . ASP A 1 86 ? -17.031 -5.013 7.867 1.00 98.38 86 ASP A O 1
ATOM 684 N N . GLN A 1 87 ? -15.219 -4.156 8.877 1.00 98.62 87 GLN A N 1
ATOM 685 C CA . GLN A 1 87 ? -15.117 -3.010 7.976 1.00 98.62 87 GLN A CA 1
ATOM 686 C C . GLN A 1 87 ? -13.913 -3.182 7.059 1.00 98.62 87 GLN A C 1
ATOM 688 O O . GLN A 1 87 ? -12.805 -3.474 7.506 1.00 98.62 87 GLN A O 1
ATOM 693 N N . VAL A 1 88 ? -14.131 -2.991 5.763 1.00 98.38 88 VAL A N 1
ATOM 694 C CA . VAL A 1 88 ? -13.108 -3.164 4.732 1.00 98.38 88 VAL A CA 1
ATOM 695 C C . VAL A 1 88 ? -12.929 -1.849 4.005 1.00 98.38 88 VAL A C 1
ATOM 697 O O . VAL A 1 88 ? -13.910 -1.253 3.570 1.00 98.38 88 VAL A O 1
ATOM 700 N N . VAL A 1 89 ? -11.682 -1.423 3.836 1.00 98.75 89 VAL A N 1
ATOM 701 C CA . VAL A 1 89 ? -11.313 -0.266 3.011 1.00 98.75 89 VAL A CA 1
ATOM 702 C C . VAL A 1 89 ? -10.229 -0.704 2.041 1.00 98.75 89 VAL A C 1
ATOM 704 O O . VAL A 1 89 ? -9.329 -1.455 2.409 1.00 98.75 89 VAL A O 1
ATOM 707 N N . TRP A 1 90 ? -10.296 -0.255 0.794 1.00 98.81 90 TRP A N 1
ATOM 708 C CA . TRP A 1 90 ? -9.221 -0.472 -0.165 1.00 98.81 90 TRP A CA 1
ATOM 709 C C . TRP A 1 90 ? -9.038 0.728 -1.087 1.00 98.81 90 TRP A C 1
ATOM 711 O O . TRP A 1 90 ? -9.935 1.557 -1.265 1.00 98.81 90 TRP A O 1
ATOM 721 N N . GLY A 1 91 ? -7.860 0.808 -1.685 1.00 98.81 91 GLY A N 1
ATOM 722 C CA . GLY A 1 91 ? -7.472 1.861 -2.611 1.00 98.81 91 GLY A CA 1
ATOM 723 C C . GLY A 1 91 ? -6.034 1.665 -3.061 1.00 98.81 91 GLY A C 1
ATOM 724 O O . GLY A 1 91 ? -5.497 0.557 -2.964 1.00 98.81 91 GLY A O 1
ATOM 725 N N . HIS A 1 92 ? -5.406 2.730 -3.536 1.00 98.88 92 HIS A N 1
ATOM 726 C CA . HIS A 1 92 ? -4.018 2.689 -3.976 1.00 98.88 92 HIS A CA 1
ATOM 727 C C . HIS A 1 92 ? -3.306 4.020 -3.787 1.00 98.88 92 HIS A C 1
ATOM 729 O O . HIS A 1 92 ? -3.919 5.086 -3.808 1.00 98.88 92 HIS A O 1
ATOM 735 N N . PHE A 1 93 ? -1.993 3.936 -3.633 1.00 98.81 93 PHE A N 1
ATOM 736 C CA . PHE A 1 93 ? -1.078 5.052 -3.756 1.00 98.81 93 PHE A CA 1
ATOM 737 C C . PHE A 1 93 ? -0.509 5.129 -5.174 1.00 98.81 93 PHE A C 1
ATOM 739 O O . PHE A 1 93 ? -0.308 4.106 -5.836 1.00 98.81 93 PHE A O 1
ATOM 746 N N . TYR A 1 94 ? -0.252 6.350 -5.631 1.00 98.69 94 TYR A N 1
ATOM 747 C CA . TYR A 1 94 ? 0.359 6.632 -6.926 1.00 98.69 94 TYR A CA 1
ATOM 748 C C . TYR A 1 94 ? 1.274 7.858 -6.851 1.00 98.69 94 TYR A C 1
ATOM 750 O O . TYR A 1 94 ? 1.081 8.743 -6.012 1.00 98.69 94 TYR A O 1
ATOM 758 N N . ALA A 1 95 ? 2.255 7.935 -7.745 1.00 98.19 95 ALA A N 1
ATOM 759 C CA . ALA A 1 95 ? 3.108 9.111 -7.875 1.00 98.19 95 ALA A CA 1
ATOM 760 C C . ALA A 1 95 ? 2.389 10.282 -8.568 1.00 98.19 95 ALA A C 1
ATOM 762 O O . ALA A 1 95 ? 1.667 10.102 -9.553 1.00 98.19 95 ALA A O 1
ATOM 763 N N . SER A 1 96 ? 2.632 11.511 -8.108 1.00 97.44 96 SER A N 1
ATOM 764 C CA . SER A 1 96 ? 2.074 12.703 -8.754 1.00 97.44 96 SER A CA 1
ATOM 765 C C . SER A 1 96 ? 2.678 12.936 -10.152 1.00 97.44 96 SER A C 1
ATOM 767 O O . SER A 1 96 ? 3.905 12.908 -10.293 1.00 97.44 96 SER A O 1
ATOM 769 N N . PRO A 1 97 ? 1.872 13.286 -11.179 1.00 96.88 97 PRO A N 1
ATOM 770 C CA . PRO A 1 97 ? 2.384 13.700 -12.492 1.00 96.88 97 PRO A CA 1
ATOM 771 C C . PRO A 1 97 ? 3.227 14.986 -12.444 1.00 96.88 97 PRO A C 1
ATOM 773 O O . PRO A 1 97 ? 3.968 15.278 -13.382 1.00 96.88 97 PRO A O 1
ATOM 776 N N . THR A 1 98 ? 3.108 15.793 -11.381 1.00 97.06 98 THR A N 1
ATOM 777 C CA . THR A 1 98 ? 3.969 16.973 -11.177 1.00 97.06 98 THR A CA 1
ATOM 778 C C . THR A 1 98 ? 5.342 16.596 -10.630 1.00 97.06 98 THR A C 1
ATOM 780 O O . THR A 1 98 ? 6.301 17.364 -10.761 1.00 97.06 98 THR A O 1
ATOM 783 N N . ASP A 1 99 ? 5.446 15.415 -10.018 1.00 96.56 99 ASP A N 1
ATOM 784 C CA . ASP A 1 99 ? 6.686 14.913 -9.456 1.00 96.56 99 ASP A CA 1
ATOM 785 C C . ASP A 1 99 ? 7.473 14.101 -10.474 1.00 96.56 99 ASP A C 1
ATOM 787 O O . ASP A 1 99 ? 8.639 14.414 -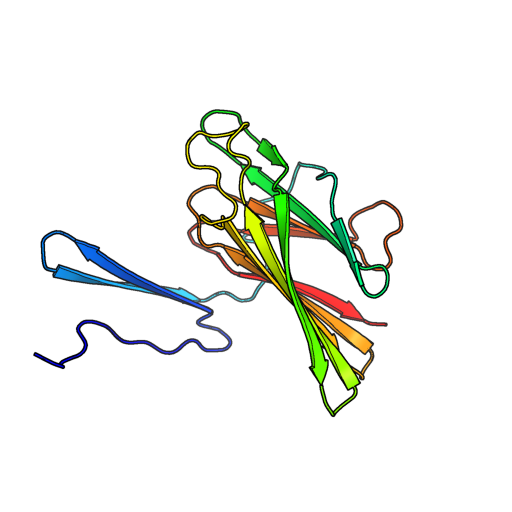10.713 1.00 96.56 99 ASP A O 1
ATOM 791 N N . VAL A 1 100 ? 6.819 13.169 -11.163 1.00 96.31 100 VAL A N 1
ATOM 792 C CA . VAL A 1 100 ? 7.433 12.290 -12.164 1.00 96.31 100 VAL A CA 1
ATOM 793 C C . VAL A 1 100 ? 6.556 12.171 -13.406 1.00 96.31 100 VAL A C 1
ATOM 795 O O . VAL A 1 100 ? 5.332 12.203 -13.333 1.00 96.31 100 VAL A O 1
ATOM 798 N N . THR A 1 101 ? 7.181 12.004 -14.573 1.00 96.12 101 THR A N 1
ATOM 799 C CA . THR A 1 101 ? 6.475 12.029 -15.873 1.00 96.12 101 THR A CA 1
ATOM 800 C C . THR A 1 101 ? 5.508 10.863 -16.089 1.00 96.12 101 THR A C 1
ATOM 802 O O . THR A 1 101 ? 4.576 10.976 -16.882 1.00 96.12 101 THR A O 1
ATOM 805 N N . TRP A 1 102 ? 5.721 9.752 -15.386 1.00 95.50 102 TRP A N 1
ATOM 806 C CA . TRP A 1 102 ? 4.892 8.546 -15.427 1.00 95.50 102 TRP A CA 1
ATOM 807 C C . TRP A 1 102 ? 3.823 8.506 -14.323 1.00 95.50 102 TRP A C 1
ATOM 809 O O . TRP A 1 102 ? 3.006 7.581 -14.297 1.00 95.50 102 TRP A O 1
ATOM 819 N N . GLY A 1 103 ? 3.824 9.488 -13.416 1.00 97.00 103 GLY A N 1
ATOM 820 C CA . GLY A 1 103 ? 2.895 9.553 -12.294 1.00 97.00 103 GLY A CA 1
ATOM 821 C C . GLY A 1 103 ? 1.457 9.728 -12.772 1.00 97.00 103 GLY A C 1
ATOM 822 O O . GLY A 1 103 ? 1.166 10.575 -13.618 1.00 97.00 103 GLY A O 1
ATOM 823 N N . SER A 1 104 ? 0.540 8.906 -12.269 1.00 97.81 104 SER A N 1
ATOM 824 C CA . SER A 1 104 ? -0.870 8.969 -12.648 1.00 97.81 104 SER A CA 1
ATOM 825 C C . SER A 1 104 ? -1.734 8.203 -11.660 1.00 97.81 104 SER A C 1
ATOM 827 O O . SER A 1 104 ? -1.408 7.079 -11.302 1.00 97.81 104 SER A O 1
ATOM 829 N N . GLU A 1 105 ? -2.905 8.742 -11.315 1.00 97.81 105 GLU A N 1
ATOM 830 C CA . GLU A 1 105 ? -3.905 8.017 -10.516 1.00 97.81 105 GLU A CA 1
ATOM 831 C C . GLU A 1 105 ? -4.327 6.690 -11.173 1.00 97.81 105 GLU A C 1
ATOM 833 O O . GLU A 1 105 ? -4.699 5.746 -10.482 1.00 97.81 105 GLU A O 1
ATOM 838 N N . ASN A 1 106 ? -4.233 6.595 -12.504 1.00 97.31 106 ASN A N 1
ATOM 839 C CA . ASN A 1 106 ? -4.545 5.383 -13.268 1.00 97.31 106 ASN A CA 1
ATOM 840 C C . ASN A 1 106 ? -3.326 4.472 -13.504 1.00 97.31 106 ASN A C 1
ATOM 842 O O . ASN A 1 106 ? -3.451 3.463 -14.195 1.00 97.31 106 ASN A O 1
ATOM 846 N N . ASN A 1 107 ? -2.160 4.825 -12.961 1.00 97.19 107 ASN A N 1
ATOM 847 C CA . ASN A 1 107 ? -0.946 4.016 -12.955 1.00 97.19 107 ASN A CA 1
ATOM 848 C C . ASN A 1 107 ? -0.508 3.814 -11.491 1.00 97.19 107 ASN A C 1
ATOM 850 O O . ASN A 1 107 ? 0.393 4.509 -11.028 1.00 97.19 107 ASN A O 1
ATOM 854 N N . PRO A 1 108 ? -1.213 2.956 -10.733 1.00 97.88 108 PRO A N 1
ATOM 855 C CA . PRO A 1 108 ? -0.966 2.769 -9.309 1.00 97.88 108 PRO A CA 1
ATOM 856 C C . PRO A 1 108 ? 0.431 2.212 -9.058 1.00 97.88 108 PRO A C 1
ATOM 858 O O . 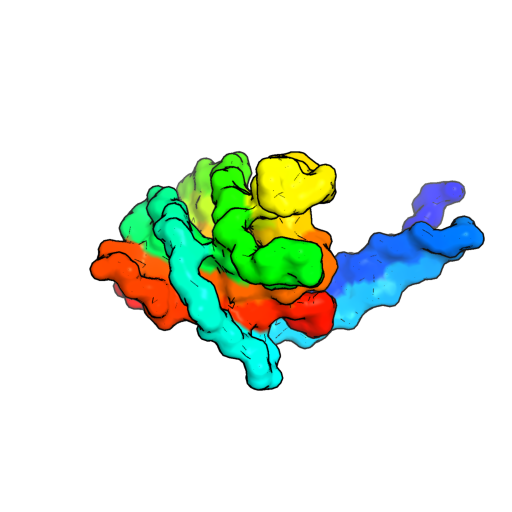PRO A 1 108 ? 0.900 1.348 -9.796 1.00 97.88 108 PRO A O 1
ATOM 861 N N . ASP A 1 109 ? 1.044 2.647 -7.961 1.00 98.44 109 ASP A N 1
ATOM 862 C CA . ASP A 1 109 ? 2.341 2.143 -7.524 1.00 9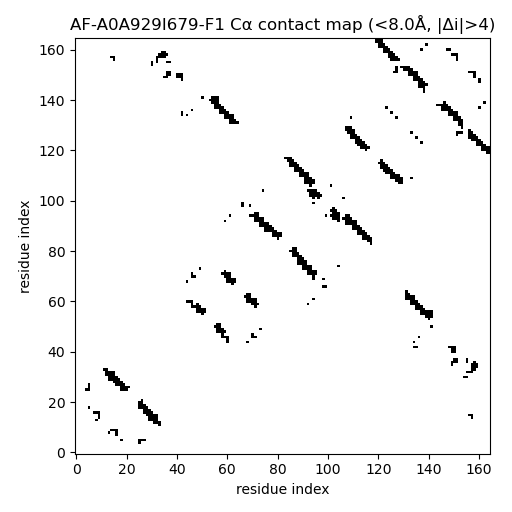8.44 109 ASP A CA 1
ATOM 863 C C . ASP A 1 109 ? 2.204 1.088 -6.417 1.00 98.44 109 ASP A C 1
ATOM 865 O O . ASP A 1 109 ? 2.964 0.117 -6.357 1.00 98.44 109 ASP A O 1
ATOM 869 N N . LEU A 1 110 ? 1.194 1.251 -5.558 1.00 98.56 110 LEU A N 1
ATOM 870 C CA . LEU A 1 110 ? 0.988 0.431 -4.369 1.00 98.56 110 LEU A CA 1
ATOM 871 C C . LEU A 1 110 ? -0.507 0.314 -4.052 1.00 98.56 110 LEU A C 1
ATOM 873 O O . LEU A 1 110 ? -1.161 1.311 -3.764 1.00 98.56 110 LEU A O 1
ATOM 877 N N . PHE A 1 111 ? -1.062 -0.893 -4.052 1.00 98.75 111 PHE A N 1
ATOM 878 C CA . PHE A 1 111 ? -2.431 -1.122 -3.581 1.00 98.75 111 PHE A CA 1
ATOM 879 C C . PHE A 1 111 ? -2.465 -1.332 -2.072 1.00 98.75 111 PHE A C 1
ATOM 881 O O . PHE A 1 111 ? -1.539 -1.903 -1.499 1.00 98.75 111 PHE A O 1
ATOM 888 N N . VAL A 1 112 ? -3.562 -0.924 -1.434 1.00 98.81 112 VAL A N 1
ATOM 889 C CA . VAL A 1 112 ? -3.761 -1.094 0.008 1.00 98.81 112 VAL A CA 1
ATOM 890 C C . VAL A 1 112 ? -5.116 -1.726 0.286 1.00 98.81 112 VAL A C 1
ATOM 892 O O . VAL A 1 112 ? -6.134 -1.299 -0.262 1.00 98.81 112 VAL A O 1
ATOM 895 N N . LYS A 1 113 ? -5.135 -2.730 1.166 1.00 98.62 113 LYS A N 1
ATOM 896 C CA . LYS A 1 113 ? -6.353 -3.317 1.731 1.00 98.62 113 LYS A CA 1
ATOM 897 C C . LYS A 1 113 ? -6.289 -3.289 3.252 1.00 98.62 113 LYS A C 1
ATOM 899 O O . LYS A 1 113 ? -5.420 -3.916 3.854 1.00 98.62 113 LYS A O 1
ATOM 904 N N . ILE A 1 114 ? -7.266 -2.630 3.852 1.00 98.81 114 ILE A N 1
ATOM 905 C CA . ILE A 1 114 ? -7.451 -2.524 5.293 1.00 98.81 114 ILE A CA 1
ATOM 906 C C . ILE A 1 114 ? -8.647 -3.386 5.695 1.00 98.81 114 ILE A C 1
ATOM 908 O O . ILE A 1 114 ? -9.704 -3.330 5.060 1.00 98.81 114 ILE A O 1
ATOM 912 N N . TRP A 1 115 ? -8.483 -4.176 6.750 1.00 98.56 115 TRP A N 1
ATOM 913 C CA . TRP A 1 115 ? -9.533 -5.009 7.323 1.00 98.56 115 TRP A CA 1
ATOM 914 C C . TRP A 1 115 ? -9.622 -4.771 8.826 1.00 98.56 115 TRP A C 1
ATOM 916 O O . TRP A 1 115 ? -8.711 -5.144 9.559 1.00 98.56 115 TRP A O 1
ATOM 926 N N . PHE A 1 116 ? -10.722 -4.177 9.279 1.00 98.56 116 PHE A N 1
ATOM 927 C CA . PHE A 1 116 ? -11.081 -4.094 10.691 1.00 98.56 116 PHE A CA 1
ATOM 928 C C . PHE A 1 116 ? -11.974 -5.286 11.024 1.00 98.56 116 PHE A C 1
ATOM 930 O O . PHE A 1 116 ? -13.160 -5.300 10.685 1.00 98.56 116 PHE A O 1
ATOM 937 N N . ASP A 1 117 ? -11.388 -6.300 11.650 1.00 97.88 117 ASP A N 1
ATOM 938 C CA . ASP A 1 117 ? -12.096 -7.500 12.071 1.00 97.88 117 ASP A CA 1
ATOM 939 C C . ASP A 1 117 ? -12.928 -7.226 13.329 1.00 97.88 117 ASP A C 1
ATOM 941 O O . ASP A 1 117 ? -12.478 -6.554 14.260 1.00 97.88 117 ASP A O 1
ATOM 945 N N . VAL A 1 118 ? -14.131 -7.798 13.400 1.00 97.56 118 VAL A N 1
ATOM 946 C CA . VAL A 1 118 ? -15.006 -7.648 14.579 1.00 97.56 118 VAL A CA 1
ATOM 947 C C . VAL A 1 118 ? -14.408 -8.170 15.888 1.00 97.56 118 VAL A C 1
ATOM 949 O O . VAL A 1 118 ? -14.893 -7.815 16.959 1.00 97.56 118 VAL A O 1
ATOM 952 N N . SER A 1 119 ? -13.374 -9.012 15.826 1.00 97.62 119 SER A N 1
ATOM 953 C CA . SER A 1 119 ? -12.633 -9.483 17.002 1.00 97.62 119 SER A CA 1
ATOM 954 C C . SER A 1 119 ? -11.653 -8.455 17.578 1.00 97.62 119 SER A C 1
ATOM 956 O O . SER A 1 119 ? -11.064 -8.731 18.619 1.00 97.62 119 SER A O 1
ATOM 958 N N . 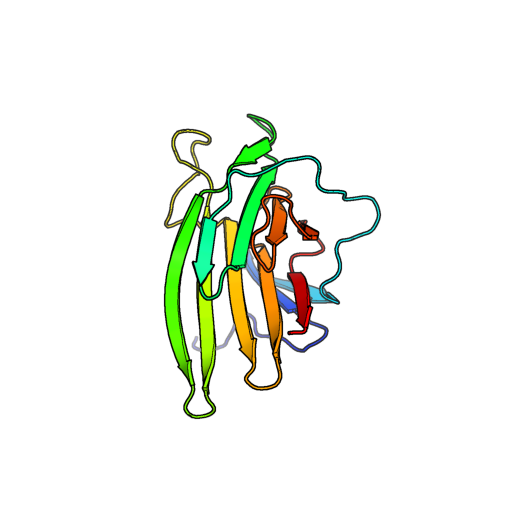GLY A 1 120 ? -11.471 -7.302 16.924 1.00 97.19 120 GLY A N 1
ATOM 959 C CA . GLY A 1 120 ? -10.542 -6.242 17.337 1.00 97.19 120 GLY A CA 1
ATOM 960 C C . GLY A 1 120 ? -9.207 -6.248 16.587 1.00 97.19 120 GLY A C 1
ATOM 961 O O . GLY A 1 120 ? -8.455 -5.279 16.673 1.00 97.19 120 GLY A O 1
ATOM 962 N N . ARG A 1 121 ? -8.911 -7.293 15.804 1.00 98.44 121 ARG A N 1
ATOM 963 C CA . ARG A 1 121 ? -7.733 -7.318 14.927 1.00 98.44 121 ARG A CA 1
ATOM 964 C C . ARG A 1 121 ? -7.902 -6.349 13.755 1.00 98.44 121 ARG A C 1
ATOM 966 O O . ARG A 1 121 ? -8.948 -6.329 13.108 1.00 98.44 121 ARG A O 1
ATOM 973 N N . VAL A 1 122 ? -6.847 -5.611 13.424 1.00 98.69 122 VAL A N 1
ATOM 974 C CA . VAL A 1 122 ? -6.786 -4.778 12.218 1.00 98.69 122 VAL A CA 1
ATOM 975 C C . VAL A 1 122 ? -5.583 -5.178 11.378 1.00 98.69 122 VAL A C 1
ATOM 977 O O . VAL A 1 122 ? -4.469 -5.226 11.887 1.00 98.69 122 VAL A O 1
ATOM 980 N N . ASP A 1 123 ? -5.801 -5.443 10.092 1.00 98.62 123 ASP A N 1
ATOM 981 C CA . ASP A 1 123 ? -4.733 -5.709 9.126 1.00 98.62 123 ASP A CA 1
ATOM 982 C C . ASP A 1 123 ? -4.693 -4.606 8.064 1.00 98.62 123 ASP A C 1
ATOM 984 O O . ASP A 1 123 ? -5.687 -4.375 7.372 1.00 98.62 123 ASP A O 1
ATOM 988 N N . VAL A 1 124 ? -3.531 -3.980 7.876 1.00 98.75 124 VAL A N 1
ATOM 989 C CA . VAL A 1 124 ? -3.238 -3.069 6.761 1.00 98.75 124 VAL A CA 1
ATOM 990 C C . VAL A 1 124 ? -2.255 -3.765 5.830 1.00 98.75 124 VAL A C 1
ATOM 992 O O . VAL A 1 124 ? -1.122 -4.050 6.203 1.00 98.75 124 VAL A O 1
ATOM 995 N N . ASN A 1 125 ? -2.707 -4.088 4.624 1.00 98.69 125 ASN A N 1
ATOM 996 C CA . ASN A 1 125 ? -1.958 -4.879 3.654 1.00 98.69 125 ASN A CA 1
ATOM 997 C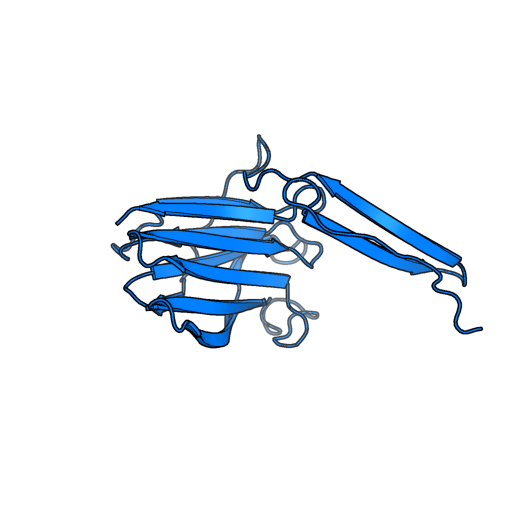 C . ASN A 1 125 ? -1.554 -3.994 2.481 1.00 98.69 125 ASN A C 1
ATOM 999 O O . ASN A 1 125 ? -2.430 -3.408 1.845 1.00 98.69 125 ASN A O 1
ATOM 1003 N N . PHE A 1 126 ? -0.265 -3.953 2.173 1.00 98.75 126 PHE A N 1
ATOM 1004 C CA . PHE A 1 126 ? 0.323 -3.181 1.085 1.00 98.75 126 PHE A CA 1
ATOM 1005 C C . PHE A 1 126 ? 0.824 -4.126 -0.013 1.00 98.75 126 PHE A C 1
ATOM 1007 O O . PHE A 1 126 ? 1.492 -5.114 0.288 1.00 98.75 126 PHE A O 1
ATOM 1014 N N . PHE A 1 127 ? 0.503 -3.829 -1.276 1.00 98.19 127 PHE A N 1
ATOM 1015 C CA . PHE A 1 127 ? 0.854 -4.644 -2.445 1.00 98.19 127 PHE A CA 1
ATOM 1016 C C . PHE A 1 127 ? 1.524 -3.784 -3.522 1.00 98.19 127 PHE A C 1
ATOM 1018 O O . PHE A 1 127 ? 0.870 -2.989 -4.199 1.00 98.19 127 PHE A O 1
ATOM 1025 N N . HIS A 1 128 ? 2.833 -3.938 -3.675 1.00 97.31 128 HIS A N 1
ATOM 1026 C CA . HIS A 1 128 ? 3.679 -3.143 -4.559 1.00 97.31 128 HIS A CA 1
ATOM 1027 C C . HIS A 1 128 ? 3.595 -3.629 -6.008 1.00 97.31 128 HIS A C 1
ATOM 1029 O O . HIS A 1 128 ? 3.912 -4.781 -6.311 1.00 97.31 128 HIS A O 1
ATOM 1035 N N . VAL A 1 129 ? 3.222 -2.734 -6.924 1.00 95.88 129 VAL A N 1
ATOM 1036 C CA . VAL A 1 129 ? 3.002 -3.034 -8.352 1.00 95.88 129 VAL A CA 1
ATOM 1037 C C . VAL A 1 129 ? 3.860 -2.186 -9.297 1.00 95.88 129 VAL A C 1
ATOM 1039 O O . VAL A 1 129 ? 3.696 -2.270 -10.511 1.00 95.88 129 VAL A O 1
ATOM 1042 N N . SER A 1 130 ? 4.812 -1.426 -8.755 1.00 92.81 130 SER A N 1
ATOM 1043 C CA . SER A 1 130 ? 5.718 -0.558 -9.511 1.00 92.81 130 SER A CA 1
ATOM 1044 C C . SER A 1 130 ? 7.159 -1.086 -9.538 1.00 92.81 130 SER A C 1
ATOM 1046 O O . SER A 1 130 ? 7.423 -2.263 -9.242 1.00 92.81 130 SER A O 1
ATOM 1048 N N . VAL A 1 131 ? 8.073 -0.217 -9.979 1.00 92.88 131 VAL A N 1
ATOM 1049 C CA . VAL A 1 131 ? 9.528 -0.418 -10.008 1.00 92.88 131 VAL A CA 1
ATOM 1050 C C . VAL A 1 131 ? 10.278 0.168 -8.798 1.00 92.88 131 VAL A C 1
ATOM 1052 O O . VAL A 1 131 ? 11.129 -0.549 -8.274 1.00 92.88 131 VAL A O 1
ATOM 1055 N N . PRO A 1 132 ? 10.068 1.434 -8.377 1.00 96.56 132 PRO A N 1
ATOM 1056 C CA . PRO A 1 132 ? 10.836 2.018 -7.279 1.00 96.56 132 PRO A CA 1
ATOM 1057 C C . PRO A 1 132 ? 10.558 1.314 -5.950 1.00 96.56 132 PRO A C 1
ATOM 1059 O O . PRO A 1 132 ? 9.490 0.742 -5.754 1.00 96.56 132 PRO A O 1
ATOM 1062 N N . ASP A 1 133 ? 11.502 1.413 -5.018 1.00 98.00 133 ASP A N 1
ATOM 1063 C CA . ASP A 1 133 ? 11.253 1.013 -3.635 1.00 98.00 133 ASP A CA 1
ATOM 1064 C C . ASP A 1 133 ? 10.228 1.969 -3.012 1.00 98.00 133 ASP A C 1
ATOM 1066 O O . ASP A 1 133 ? 10.254 3.180 -3.256 1.00 98.00 133 ASP A O 1
ATOM 1070 N N . ILE A 1 134 ? 9.318 1.431 -2.204 1.00 98.56 134 ILE A N 1
ATOM 1071 C CA . ILE A 1 134 ? 8.218 2.203 -1.624 1.00 98.56 134 ILE A CA 1
ATOM 1072 C C . ILE A 1 134 ? 8.178 1.975 -0.122 1.00 98.56 134 ILE A C 1
ATOM 1074 O O . ILE A 1 134 ? 8.023 0.849 0.347 1.00 98.56 134 ILE A O 1
ATOM 1078 N N . GLU A 1 135 ? 8.310 3.055 0.636 1.00 98.75 135 GLU A N 1
ATOM 1079 C CA . GLU A 1 135 ? 8.129 3.049 2.083 1.00 98.75 135 GLU A CA 1
ATOM 1080 C C . GLU A 1 135 ? 6.634 3.160 2.386 1.00 98.75 135 GLU A C 1
ATOM 1082 O O . GLU A 1 135 ? 5.906 3.921 1.742 1.00 98.75 135 GLU A O 1
ATOM 1087 N N . VAL A 1 136 ? 6.165 2.375 3.347 1.00 98.75 136 VAL A N 1
ATOM 1088 C CA . VAL A 1 136 ? 4.759 2.267 3.734 1.00 98.75 136 VAL A CA 1
ATOM 1089 C C . VAL A 1 136 ? 4.636 2.470 5.226 1.00 98.75 136 VAL A C 1
ATOM 1091 O O . VAL A 1 136 ? 5.487 2.018 5.988 1.00 98.75 136 VAL A O 1
ATOM 1094 N N . TYR A 1 137 ? 3.570 3.146 5.631 1.00 98.81 137 TYR A N 1
ATOM 1095 C CA . TYR A 1 137 ? 3.375 3.591 6.999 1.00 98.81 137 TYR A CA 1
ATOM 1096 C C . TYR A 1 137 ? 1.914 3.436 7.399 1.00 98.81 137 TYR A C 1
ATOM 1098 O O . TYR A 1 137 ? 1.011 3.665 6.585 1.00 98.81 137 TYR A O 1
ATOM 1106 N N . SER A 1 138 ? 1.672 3.091 8.659 1.00 98.75 138 SER A N 1
ATOM 1107 C CA . SER A 1 138 ? 0.350 3.216 9.264 1.00 98.75 138 SER A CA 1
ATOM 1108 C C . SER A 1 138 ? 0.422 3.549 10.748 1.00 98.75 138 SER A C 1
ATOM 1110 O O . SER A 1 138 ? 1.400 3.222 11.419 1.00 98.75 138 SER A O 1
ATOM 1112 N N . ASP A 1 139 ? -0.629 4.196 11.240 1.00 98.69 139 ASP A N 1
ATOM 1113 C CA . ASP A 1 139 ? -0.768 4.633 12.628 1.00 98.69 139 ASP A CA 1
ATOM 1114 C C . ASP A 1 139 ? -2.186 4.362 13.143 1.00 98.69 139 ASP A C 1
ATOM 1116 O O . ASP A 1 139 ? -3.156 4.669 12.435 1.00 98.69 139 ASP A O 1
ATOM 1120 N N . LEU A 1 140 ? -2.315 3.747 14.326 1.00 98.06 140 LEU A N 1
ATOM 1121 C CA . LEU A 1 140 ? -3.612 3.367 14.885 1.00 98.06 140 LEU A CA 1
ATOM 1122 C C . LEU A 1 140 ? -3.614 3.300 16.429 1.00 98.06 140 LEU A C 1
ATOM 1124 O O . LEU A 1 140 ? -3.223 2.273 16.992 1.00 98.06 140 LEU A O 1
ATOM 1128 N N . PRO A 1 141 ? -4.254 4.257 17.127 1.00 97.75 141 PRO A N 1
ATOM 1129 C CA . PRO A 1 141 ? -4.950 5.435 16.596 1.00 97.75 141 PRO A CA 1
ATOM 1130 C C . PRO A 1 141 ? -3.974 6.506 16.095 1.00 97.75 141 PRO A C 1
ATOM 1132 O O . PRO A 1 141 ? -2.892 6.616 16.643 1.00 97.75 141 PRO A O 1
ATOM 1135 N N . ASP A 1 142 ? -4.399 7.330 15.133 1.00 97.19 142 ASP A N 1
ATOM 1136 C CA . ASP A 1 142 ? -3.622 8.487 14.667 1.00 97.19 142 ASP A CA 1
ATOM 1137 C C . ASP A 1 142 ? -3.308 9.442 15.829 1.00 97.19 142 ASP A C 1
ATOM 1139 O O . ASP A 1 142 ? -4.178 10.192 16.291 1.00 97.19 142 ASP A O 1
ATOM 1143 N N . ASP A 1 143 ? -2.065 9.396 16.309 1.00 96.69 143 ASP A N 1
ATOM 1144 C CA . ASP A 1 143 ? -1.543 10.251 17.379 1.00 96.69 143 ASP A CA 1
ATOM 1145 C C . ASP A 1 143 ? -0.515 11.275 16.869 1.00 96.69 143 ASP A C 1
ATOM 1147 O O . ASP A 1 143 ? 0.006 12.103 17.628 1.00 96.69 143 ASP A O 1
ATOM 1151 N N . GLY A 1 144 ? -0.285 11.261 15.553 1.00 95.38 144 GLY A N 1
ATOM 1152 C CA . GLY A 1 144 ? 0.680 12.088 14.850 1.00 95.38 144 GLY A CA 1
ATOM 1153 C C . GLY A 1 144 ? 1.985 11.367 14.514 1.00 95.38 144 GLY A C 1
ATOM 1154 O O . GLY A 1 144 ? 2.747 11.921 13.718 1.00 95.38 144 GLY A O 1
ATOM 1155 N N . THR A 1 145 ? 2.237 10.162 15.042 1.00 96.56 145 THR A N 1
ATOM 1156 C CA . THR A 1 145 ? 3.472 9.393 14.817 1.00 96.56 145 THR A CA 1
ATOM 1157 C C . THR A 1 145 ? 3.175 7.989 14.304 1.00 96.56 145 THR A C 1
ATOM 1159 O O . THR A 1 145 ? 2.515 7.212 14.967 1.00 96.56 145 THR A O 1
ATOM 1162 N N . TYR A 1 146 ? 3.747 7.595 13.163 1.00 98.12 146 TYR A N 1
ATOM 1163 C CA . TYR A 1 146 ? 3.517 6.248 12.633 1.00 98.12 146 TYR A CA 1
ATOM 1164 C C . TYR A 1 146 ? 4.046 5.127 13.542 1.00 98.12 146 TYR A C 1
ATOM 1166 O O . TYR A 1 146 ? 5.255 4.976 13.721 1.00 98.12 146 TYR A O 1
ATOM 1174 N N . ASP A 1 147 ? 3.129 4.284 14.020 1.00 97.94 147 ASP A N 1
ATOM 1175 C CA . ASP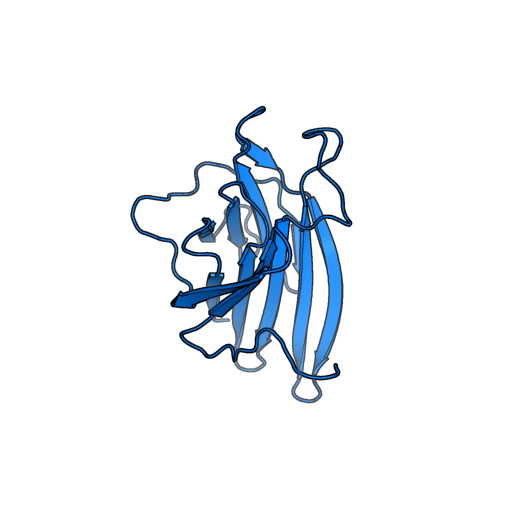 A 1 147 ? 3.419 3.066 14.783 1.00 97.94 147 ASP A CA 1
ATOM 1176 C C . ASP A 1 147 ? 4.149 1.979 13.979 1.00 97.94 147 ASP A C 1
ATOM 1178 O O . ASP A 1 147 ? 5.023 1.279 14.499 1.00 97.94 147 ASP A O 1
ATOM 1182 N N . GLN A 1 148 ? 3.746 1.775 12.719 1.00 98.50 148 GLN A N 1
ATOM 1183 C CA . GLN A 1 148 ? 4.288 0.719 11.862 1.00 98.50 148 GLN A CA 1
ATOM 1184 C C . GLN A 1 148 ? 4.762 1.271 10.532 1.00 98.50 148 GLN A C 1
ATOM 1186 O O . GLN A 1 148 ? 4.112 2.112 9.909 1.00 98.50 148 GLN A O 1
ATOM 1191 N N . GLN A 1 149 ? 5.899 0.743 10.088 1.00 98.31 149 GLN A N 1
ATOM 1192 C CA . GLN A 1 149 ? 6.552 1.150 8.860 1.00 98.31 149 GLN A CA 1
ATOM 1193 C C . GLN A 1 149 ? 7.338 -0.009 8.237 1.00 98.31 149 GLN A C 1
ATOM 1195 O O . GLN A 1 149 ? 7.862 -0.874 8.943 1.00 98.31 149 GLN A O 1
ATOM 1200 N N . GLY A 1 150 ? 7.472 0.000 6.915 1.00 98.19 150 GLY A N 1
ATOM 1201 C CA . GLY A 1 150 ? 8.326 -0.930 6.180 1.00 98.19 150 GLY A CA 1
ATOM 1202 C C . GLY A 1 150 ? 8.592 -0.462 4.751 1.00 98.19 150 GLY A C 1
ATOM 1203 O O . GLY A 1 150 ? 8.027 0.533 4.310 1.00 98.19 150 GLY A O 1
ATOM 1204 N N . THR A 1 151 ? 9.451 -1.167 4.017 1.00 98.44 151 THR A N 1
ATOM 1205 C CA . THR A 1 151 ? 9.771 -0.835 2.618 1.00 98.44 151 THR A CA 1
ATOM 1206 C C . THR A 1 151 ? 9.484 -2.026 1.714 1.00 98.44 151 THR A C 1
ATOM 1208 O O . THR A 1 151 ? 10.104 -3.081 1.856 1.00 98.44 151 THR A O 1
ATOM 1211 N N . THR A 1 152 ? 8.545 -1.875 0.782 1.00 97.44 152 THR A N 1
ATOM 1212 C CA . THR A 1 152 ? 8.334 -2.851 -0.292 1.00 97.44 152 THR A CA 1
ATOM 1213 C C . THR A 1 152 ? 9.357 -2.624 -1.397 1.00 97.44 152 THR A C 1
ATOM 1215 O O . THR A 1 152 ? 9.582 -1.483 -1.801 1.00 97.44 152 THR A O 1
ATOM 1218 N N . ILE A 1 153 ? 9.917 -3.708 -1.923 1.00 96.94 153 ILE A N 1
ATOM 1219 C CA . ILE A 1 153 ? 10.920 -3.705 -2.995 1.00 96.94 153 ILE A CA 1
ATOM 1220 C C . ILE A 1 153 ? 10.488 -4.654 -4.118 1.00 96.94 153 ILE A C 1
ATOM 1222 O O . ILE A 1 153 ? 9.454 -5.318 -4.019 1.00 96.94 153 ILE A O 1
ATOM 1226 N N . MET A 1 154 ? 11.259 -4.740 -5.201 1.00 95.00 154 MET A N 1
ATOM 1227 C CA . MET A 1 154 ? 10.956 -5.634 -6.332 1.00 95.00 154 MET A CA 1
ATOM 1228 C C . MET A 1 154 ? 10.860 -7.117 -5.935 1.00 95.00 154 MET A C 1
ATOM 1230 O O . MET A 1 154 ? 9.994 -7.825 -6.454 1.00 95.00 154 MET A O 1
ATOM 1234 N N . ASP A 1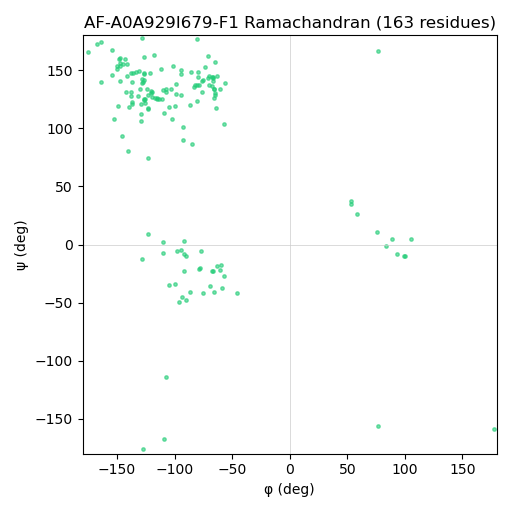 155 ? 11.720 -7.545 -5.008 1.00 94.56 155 ASP A N 1
ATOM 1235 C CA . ASP A 1 155 ? 11.829 -8.929 -4.529 1.00 94.56 155 ASP A CA 1
ATOM 1236 C C . ASP A 1 155 ? 10.918 -9.227 -3.321 1.00 94.56 155 ASP A C 1
ATOM 1238 O O . ASP A 1 155 ? 10.766 -10.385 -2.943 1.00 94.56 155 ASP A O 1
ATOM 1242 N N . ASN A 1 156 ? 10.309 -8.197 -2.716 1.00 96.44 156 ASN A N 1
ATOM 1243 C CA . ASN A 1 156 ? 9.368 -8.323 -1.601 1.00 96.44 156 ASN A CA 1
ATOM 1244 C C . ASN A 1 156 ? 8.281 -7.246 -1.704 1.00 96.44 156 ASN A C 1
ATOM 1246 O O . ASN A 1 156 ? 8.448 -6.108 -1.251 1.00 96.44 156 ASN A O 1
ATOM 1250 N N . ARG A 1 157 ? 7.171 -7.612 -2.338 1.00 97.25 157 ARG A N 1
ATOM 1251 C CA . ARG A 1 157 ? 6.100 -6.707 -2.758 1.00 97.25 157 ARG A CA 1
ATOM 1252 C C . ARG A 1 157 ? 4.915 -6.662 -1.806 1.00 97.25 157 ARG A C 1
ATOM 1254 O O . ARG A 1 157 ? 4.022 -5.842 -2.009 1.00 97.25 157 ARG A O 1
ATOM 1261 N N . TYR A 1 158 ? 4.900 -7.500 -0.781 1.00 98.06 158 TYR A N 1
ATOM 1262 C CA . TYR A 1 158 ? 3.848 -7.551 0.221 1.00 98.06 158 TYR A CA 1
ATOM 1263 C C . TYR A 1 158 ? 4.375 -7.162 1.602 1.00 98.06 158 TYR A C 1
ATOM 1265 O O . TYR A 1 158 ? 5.316 -7.766 2.114 1.00 98.06 158 TYR A O 1
ATOM 1273 N N . ILE A 1 159 ? 3.723 -6.178 2.224 1.00 98.50 159 ILE A N 1
ATOM 1274 C CA . ILE A 1 159 ? 3.915 -5.828 3.637 1.00 98.50 159 ILE A CA 1
ATOM 1275 C C . ILE A 1 159 ? 2.562 -5.833 4.339 1.00 98.50 159 ILE A C 1
ATOM 1277 O O . ILE A 1 159 ? 1.557 -5.387 3.780 1.00 98.50 159 ILE A O 1
ATOM 1281 N N . ARG A 1 160 ? 2.538 -6.319 5.580 1.00 98.50 160 ARG A N 1
ATOM 1282 C CA . ARG A 1 160 ? 1.358 -6.304 6.441 1.00 98.50 160 ARG A CA 1
ATOM 1283 C C . ARG A 1 160 ? 1.679 -5.651 7.776 1.00 98.50 160 ARG A C 1
ATOM 1285 O O . ARG A 1 160 ? 2.541 -6.135 8.503 1.00 98.50 160 ARG A O 1
ATOM 1292 N N . HIS A 1 161 ? 0.914 -4.624 8.123 1.00 98.62 161 HIS A N 1
ATOM 1293 C CA . HIS A 1 161 ? 0.882 -4.064 9.469 1.00 98.62 161 HIS A CA 1
ATOM 1294 C C . HIS A 1 161 ? -0.327 -4.630 10.221 1.00 98.62 161 HIS A C 1
ATOM 1296 O O . HIS A 1 161 ? -1.443 -4.625 9.696 1.00 98.62 161 HIS A O 1
ATOM 1302 N N . GLU A 1 162 ? -0.108 -5.148 11.428 1.00 98.50 162 GLU A N 1
ATOM 1303 C CA . GLU A 1 162 ? -1.152 -5.776 12.251 1.00 98.50 162 GLU A CA 1
ATOM 1304 C C . GLU A 1 162 ? -1.314 -5.036 13.580 1.00 98.50 162 GLU A C 1
ATOM 1306 O O . GLU A 1 162 ? -0.331 -4.802 14.280 1.00 98.50 162 GLU A O 1
ATOM 1311 N N . TYR A 1 163 ? -2.553 -4.718 13.950 1.00 98.50 163 TYR A N 1
ATOM 1312 C CA . TYR A 1 163 ? -2.907 -4.085 15.220 1.00 98.50 163 TYR A CA 1
ATOM 1313 C C . TYR A 1 163 ? -3.983 -4.888 15.952 1.00 98.50 163 TYR A C 1
ATOM 1315 O O . TYR A 1 163 ? -4.728 -5.661 15.344 1.00 98.50 163 TYR A O 1
ATOM 1323 N N . TRP A 1 164 ? -4.101 -4.645 17.257 1.00 97.50 164 TRP A N 1
ATOM 1324 C CA . TRP A 1 164 ? -5.133 -5.218 18.121 1.00 97.50 164 TRP A CA 1
ATOM 1325 C C . TRP A 1 164 ? -5.783 -4.122 18.967 1.00 97.50 164 TRP A C 1
ATOM 1327 O O . TRP A 1 164 ? -5.078 -3.354 19.622 1.00 97.50 164 TRP A O 1
ATOM 1337 N N . ARG A 1 165 ? -7.116 -4.062 18.935 1.00 84.81 165 ARG A N 1
ATOM 1338 C CA . ARG A 1 165 ? -7.962 -3.156 19.726 1.00 84.81 165 ARG A CA 1
ATOM 1339 C C . ARG A 1 165 ? -8.702 -3.881 20.839 1.00 84.81 165 ARG A C 1
ATOM 1341 O O . ARG A 1 165 ? -9.104 -5.043 20.612 1.00 84.81 165 ARG A O 1
#

Secondary structure (DSSP, 8-state):
----S------SSEEEEEEEEETTEEEEEEEE--SSPPTT---------EE-STT-EEEEEEEETTTEEEEPEEEEEEEEE-TTS-EEEEEEEE--TTT-TT-BTTB-SEEEEEEE-TTSEEEEEEEE-SSSEEEEEEESS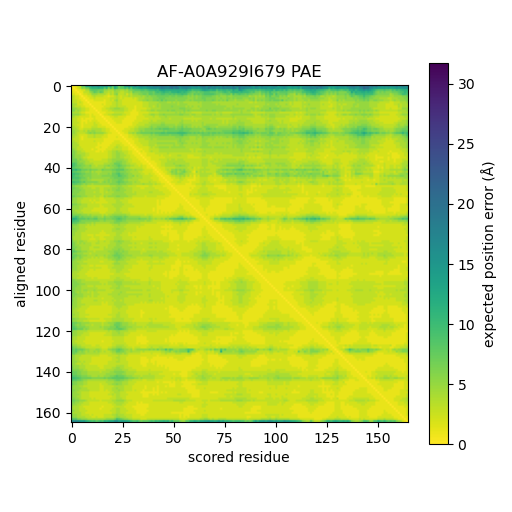-SSS-SEEEEEBTTB-EEEEEEE-

pLDDT: mean 96.59, std 2.75, range [81.38, 98.88]

Foldseek 3Di:
DPDDLDDDDADQQWHDKDWDADPNHIDIDIAGANQAFDPPFDDDDDAPWDQDPQQKTKWKWFQDPPQGIDTWDWDWPDWDADPQGKIKTKTATWDDCVRPVPTDSVDGQKIWIWICDPQQKIKIKIFGDDATKMKMFMDVNPPPDTPDIHIAHPNHGIHMDMDGD